Protein AF-A0A661CKQ3-F1 (afdb_monomer)

Secondary structure (DSSP, 8-state):
------HHHHHHHHHHHHHHHHHS--SHHHHHHHHHHHHHHHHHH-TT--HHHHHHHHHHHHHHHHHHHHHHHHH-----

Solvent-accessible surface area (backbone atoms only — not comparable to full-atom values): 4397 Å² total; per-residue (Å²): 131,86,86,75,90,50,39,65,60,30,42,52,51,15,51,51,27,42,52,49,21,75,77,47,85,67,71,56,39,45,44,43,15,52,20,27,36,53,38,18,50,50,32,69,78,39,74,87,61,55,71,69,58,48,54,48,49,28,52,52,41,32,52,49,41,53,51,52,52,54,53,54,59,68,74,57,72,81,83,125

Sequence (80 aa):
MEVVMDFWHWWIIAVVLVIIEILAPTFFALWMAIAAFMTGVALFLMPEMQWEYQVFLFATLSVISIVVWRHYYIKNPIAT

Foldseek 3Di:
DPPQDALVVLQVQLVVLVVVCVVPVPCLSNQLSVLSNVLSVVCVVPVVDDPVVSVVSSVVSSVVSVVVVVVVPVVDDPPD

Nearest PDB structures (foldseek):
  8z5g-assembly1_B  TM=8.718E-01  e=1.512E-03  Escherichia coli K-12
  8e9g-assembly1_J  TM=5.070E-01  e=8.281E+00  Mycolicibacterium smegmatis MC2 155
  8qby-assembly1_J  TM=4.855E-01  e=9.317E+00  Paracoccus denitrificans PD1222

Radius of gyration: 14.89 Å; Cα contacts (8 Å, |Δi|>4): 59; chains: 1; bounding box: 31×23×56 Å

Structure (mmCIF, N/CA/C/O backbone):
data_AF-A0A661CKQ3-F1
#
_entry.id   AF-A0A661CKQ3-F1
#
loop_
_atom_site.group_PDB
_atom_site.id
_atom_site.type_symbol
_atom_site.label_atom_id
_atom_site.label_alt_id
_atom_site.label_comp_id
_atom_site.label_asym_id
_atom_site.label_entity_id
_atom_site.label_seq_id
_atom_site.pdbx_PDB_ins_code
_atom_site.Cartn_x
_atom_site.Cartn_y
_atom_site.Cartn_z
_atom_site.occupancy
_atom_site.B_iso_or_equiv
_atom_site.auth_seq_id
_atom_site.auth_comp_id
_atom_site.auth_asym_id
_atom_site.auth_atom_id
_atom_site.pdbx_PDB_model_num
ATOM 1 N N . MET A 1 1 ? -1.762 -5.024 26.369 1.00 47.53 1 MET A N 1
ATOM 2 C CA . MET A 1 1 ? -2.472 -4.263 25.324 1.00 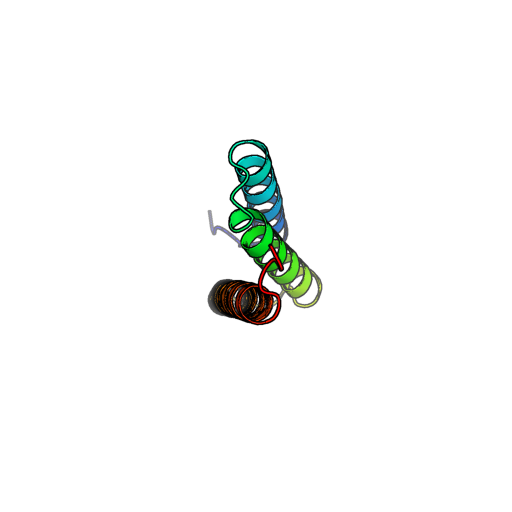47.53 1 MET A CA 1
ATOM 3 C C . MET A 1 1 ? -2.536 -5.192 24.132 1.00 47.53 1 MET A C 1
ATOM 5 O O . MET A 1 1 ? -1.484 -5.506 23.591 1.00 47.53 1 MET A O 1
ATOM 9 N N . GLU A 1 2 ? -3.704 -5.763 23.847 1.00 54.78 2 GLU A N 1
ATOM 10 C CA . GLU A 1 2 ? -3.875 -6.600 22.657 1.00 54.78 2 GLU A CA 1
ATOM 11 C C . GLU A 1 2 ? -3.737 -5.683 21.440 1.00 54.78 2 GLU A C 1
ATOM 13 O O . GLU A 1 2 ? -4.438 -4.677 21.339 1.00 54.78 2 GLU A O 1
ATOM 18 N N . VAL A 1 3 ? -2.753 -5.951 20.584 1.00 58.50 3 VAL A N 1
ATOM 19 C CA . VAL A 1 3 ? -2.556 -5.176 19.357 1.00 58.50 3 VAL A CA 1
ATOM 20 C C . VAL A 1 3 ? -3.599 -5.670 18.362 1.00 58.50 3 VAL A C 1
ATOM 22 O O . VAL A 1 3 ? -3.406 -6.696 17.714 1.00 58.50 3 VAL A O 1
ATOM 25 N N . VAL A 1 4 ? -4.736 -4.980 18.294 1.00 71.56 4 VAL A N 1
ATOM 26 C CA . VAL A 1 4 ? -5.786 -5.272 17.314 1.00 71.56 4 VAL A CA 1
ATOM 27 C C . VAL A 1 4 ? -5.364 -4.662 15.976 1.00 71.56 4 VAL A C 1
ATOM 29 O O . VAL A 1 4 ? -5.178 -3.451 15.853 1.00 71.56 4 VAL A O 1
ATOM 32 N N . MET A 1 5 ? -5.140 -5.518 14.979 1.00 69.38 5 MET A N 1
ATOM 33 C CA . MET A 1 5 ? -4.711 -5.108 13.640 1.00 69.38 5 MET A CA 1
ATOM 34 C C . MET A 1 5 ? -5.901 -4.570 12.840 1.00 69.38 5 MET A C 1
ATOM 36 O O . MET A 1 5 ? -6.571 -5.318 12.131 1.00 69.38 5 MET A O 1
ATOM 40 N N . ASP A 1 6 ? -6.135 -3.262 12.957 1.00 81.69 6 ASP A N 1
ATOM 41 C CA . ASP A 1 6 ? -7.148 -2.531 12.186 1.00 81.69 6 ASP A CA 1
ATOM 42 C C . ASP A 1 6 ? -6.678 -2.132 10.779 1.00 81.69 6 ASP A C 1
ATOM 44 O O . ASP A 1 6 ? -5.480 -2.043 10.493 1.00 81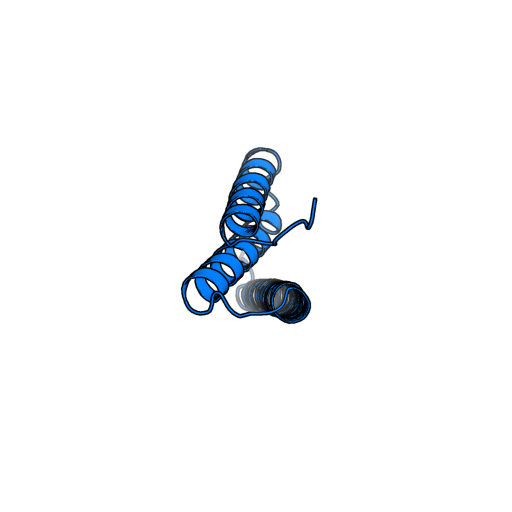.69 6 ASP A O 1
ATOM 48 N N . PHE A 1 7 ? -7.638 -1.773 9.918 1.00 83.69 7 PHE A N 1
ATOM 49 C CA . PHE A 1 7 ? -7.407 -1.381 8.519 1.00 83.69 7 PHE A CA 1
ATOM 50 C C . PHE A 1 7 ? -6.460 -0.178 8.396 1.00 83.69 7 PHE A C 1
ATOM 52 O O . PHE A 1 7 ? -5.707 -0.065 7.427 1.00 83.69 7 PHE A O 1
ATOM 59 N N . TRP A 1 8 ? -6.455 0.690 9.412 1.00 87.50 8 TRP A N 1
ATOM 60 C CA . TRP A 1 8 ? -5.569 1.844 9.519 1.00 87.50 8 TRP A CA 1
ATOM 61 C C . TRP A 1 8 ? -4.087 1.471 9.444 1.00 87.50 8 TRP A C 1
ATOM 63 O O . TRP A 1 8 ? -3.318 2.187 8.804 1.00 87.50 8 TRP A O 1
ATOM 73 N N . HIS A 1 9 ? -3.681 0.341 10.028 1.00 88.88 9 HIS A N 1
ATOM 74 C CA . HIS A 1 9 ? -2.286 -0.104 9.990 1.00 88.88 9 HIS A CA 1
ATOM 75 C C . HIS A 1 9 ? -1.842 -0.405 8.554 1.00 88.88 9 HIS A C 1
ATOM 77 O O . HIS A 1 9 ? -0.765 0.015 8.130 1.00 88.88 9 HIS A O 1
ATOM 83 N N . TRP A 1 10 ? -2.705 -1.054 7.770 1.00 89.56 10 TRP A N 1
ATOM 84 C CA . TRP A 1 10 ? -2.438 -1.364 6.365 1.00 89.56 10 TRP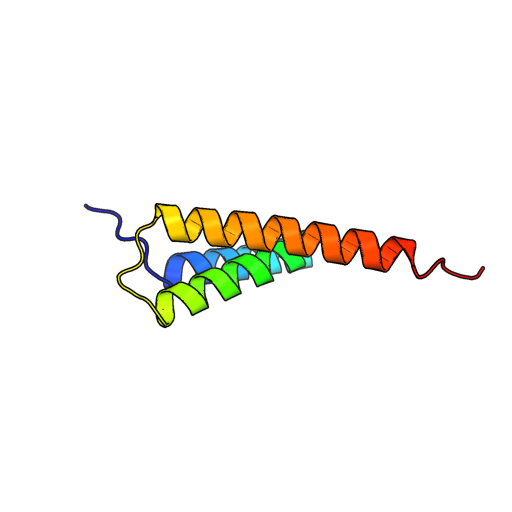 A CA 1
ATOM 85 C C . TRP A 1 10 ? -2.362 -0.118 5.487 1.00 89.56 10 TRP A C 1
ATOM 87 O O . TRP A 1 10 ? -1.509 -0.034 4.603 1.00 89.56 10 TRP A O 1
ATOM 97 N N . TRP A 1 11 ? -3.206 0.879 5.744 1.00 91.31 11 TRP A N 1
ATOM 98 C CA . TRP A 1 11 ? -3.152 2.146 5.015 1.00 91.31 11 TRP A CA 1
ATOM 99 C C . TRP A 1 11 ? -1.903 2.959 5.346 1.00 91.31 11 TRP A C 1
ATOM 101 O O . TRP A 1 11 ? -1.301 3.527 4.438 1.00 91.31 11 TRP A O 1
ATOM 111 N N . ILE A 1 12 ? -1.455 2.961 6.605 1.00 93.06 12 ILE A N 1
ATOM 112 C CA . ILE A 1 12 ? -0.177 3.582 6.981 1.00 93.06 12 ILE A CA 1
ATOM 113 C C . ILE A 1 12 ? 0.976 2.899 6.238 1.00 93.06 12 ILE A C 1
ATOM 115 O O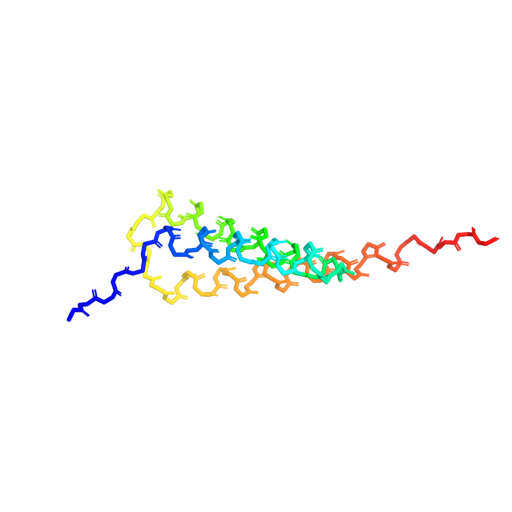 . ILE A 1 12 ? 1.808 3.589 5.653 1.00 93.06 12 ILE A O 1
ATOM 119 N N . ILE A 1 13 ? 1.000 1.562 6.192 1.00 91.69 13 ILE A N 1
ATOM 120 C CA . ILE A 1 13 ? 2.011 0.808 5.433 1.00 91.69 13 ILE A CA 1
ATOM 121 C C . ILE A 1 13 ? 1.977 1.194 3.949 1.00 91.69 13 ILE A C 1
ATOM 123 O O . ILE A 1 13 ? 3.028 1.454 3.367 1.00 91.69 13 ILE A O 1
ATOM 127 N N . ALA A 1 14 ? 0.789 1.289 3.343 1.00 91.94 14 ALA A N 1
ATOM 128 C CA . ALA A 1 14 ? 0.644 1.711 1.951 1.00 91.94 14 ALA A CA 1
ATOM 129 C C . ALA A 1 14 ? 1.235 3.110 1.712 1.00 91.94 14 ALA A C 1
ATOM 131 O O . ALA A 1 14 ? 2.021 3.298 0.787 1.00 91.94 14 ALA A O 1
ATOM 132 N N . VAL A 1 15 ? 0.919 4.078 2.575 1.00 93.69 15 VAL A N 1
ATOM 133 C CA . VAL A 1 15 ? 1.447 5.449 2.484 1.00 93.69 15 VAL A CA 1
ATOM 134 C C . VAL A 1 15 ? 2.966 5.473 2.651 1.00 93.69 15 VAL A C 1
ATOM 136 O O . VAL A 1 15 ? 3.656 6.124 1.870 1.00 93.69 15 VAL A O 1
ATOM 139 N N . VAL A 1 16 ? 3.510 4.736 3.622 1.00 93.94 16 VAL A N 1
ATOM 140 C CA . VAL A 1 16 ? 4.962 4.635 3.839 1.00 93.94 16 VAL A CA 1
ATOM 141 C C . VAL A 1 16 ? 5.661 4.044 2.616 1.00 93.94 16 VAL A C 1
ATOM 143 O O . VAL A 1 16 ? 6.692 4.565 2.200 1.00 93.94 16 VAL A O 1
ATOM 146 N N . LEU A 1 17 ? 5.091 3.009 1.997 1.00 91.31 17 LEU A N 1
ATOM 147 C CA . LEU A 1 17 ? 5.632 2.420 0.770 1.00 91.31 17 LEU A CA 1
ATOM 148 C C . LEU A 1 17 ? 5.612 3.408 -0.407 1.00 91.31 17 LEU A C 1
ATOM 150 O O . LEU A 1 17 ? 6.583 3.469 -1.157 1.00 91.31 17 LEU A O 1
ATOM 154 N N . VAL A 1 18 ? 4.569 4.237 -0.534 1.00 91.19 18 VAL A N 1
ATOM 155 C CA . VAL A 1 18 ? 4.533 5.328 -1.528 1.00 91.19 18 VAL A CA 1
ATOM 156 C C . VAL A 1 18 ? 5.610 6.376 -1.244 1.00 91.19 18 VAL A C 1
ATOM 158 O O . VAL A 1 18 ? 6.276 6.831 -2.169 1.00 91.19 18 VAL A O 1
ATOM 161 N N . ILE A 1 19 ? 5.822 6.752 0.019 1.00 93.44 19 ILE A N 1
ATOM 162 C CA . ILE A 1 19 ? 6.886 7.696 0.392 1.00 93.44 19 ILE A CA 1
ATOM 163 C C . ILE A 1 19 ? 8.260 7.121 0.030 1.00 93.44 19 ILE A C 1
ATOM 165 O O . ILE A 1 19 ? 9.080 7.828 -0.551 1.00 93.44 19 ILE A O 1
ATOM 169 N N . ILE A 1 20 ? 8.503 5.840 0.326 1.00 91.00 20 ILE A N 1
ATOM 170 C CA . ILE A 1 20 ? 9.747 5.149 -0.043 1.00 91.00 20 ILE A CA 1
ATOM 171 C C . ILE A 1 20 ? 9.954 5.186 -1.557 1.00 91.00 20 ILE A C 1
ATOM 173 O O . ILE A 1 20 ? 11.059 5.482 -1.999 1.00 91.00 20 ILE A O 1
ATOM 177 N N . GLU A 1 21 ? 8.908 4.950 -2.346 1.00 89.44 21 GLU A N 1
ATOM 178 C CA . GLU A 1 21 ? 8.982 5.039 -3.805 1.00 89.44 21 GLU A CA 1
ATOM 179 C C . GLU A 1 21 ? 9.354 6.449 -4.292 1.00 89.44 21 GLU A C 1
ATOM 181 O O . GLU A 1 21 ? 10.173 6.595 -5.193 1.00 89.44 21 GLU A O 1
ATOM 186 N N . ILE A 1 22 ? 8.783 7.499 -3.694 1.00 90.69 22 ILE A N 1
ATOM 187 C CA . ILE A 1 22 ? 9.098 8.889 -4.068 1.00 90.69 22 ILE A CA 1
ATOM 188 C C . ILE A 1 22 ? 10.581 9.200 -3.809 1.00 90.69 22 ILE A C 1
ATOM 190 O O . ILE A 1 22 ? 11.201 9.935 -4.577 1.00 90.69 22 ILE A O 1
ATOM 194 N N . LEU A 1 23 ? 11.156 8.639 -2.742 1.00 91.75 23 LEU A N 1
ATOM 195 C CA . LEU A 1 23 ? 12.574 8.795 -2.408 1.00 91.75 23 LEU A CA 1
ATOM 196 C C . LEU A 1 23 ? 13.483 7.902 -3.266 1.00 91.75 23 LEU A C 1
ATOM 198 O O . LEU A 1 23 ? 14.604 8.292 -3.590 1.00 91.75 23 LEU A O 1
ATOM 202 N N . ALA A 1 24 ? 13.009 6.709 -3.619 1.00 85.88 24 ALA A N 1
ATOM 203 C CA . ALA A 1 24 ? 13.721 5.701 -4.388 1.00 85.88 24 ALA A CA 1
ATOM 204 C C . ALA A 1 24 ? 12.811 5.167 -5.512 1.00 85.88 24 ALA A C 1
ATOM 206 O O . ALA A 1 24 ? 12.110 4.169 -5.301 1.00 85.88 24 ALA A O 1
ATOM 207 N N . PRO A 1 25 ? 12.831 5.797 -6.705 1.00 76.75 25 PRO A N 1
ATOM 208 C CA . PRO A 1 25 ? 11.958 5.431 -7.815 1.00 76.75 25 PRO A CA 1
ATOM 209 C C . PRO A 1 25 ? 12.398 4.077 -8.381 1.00 76.75 25 PRO A C 1
ATOM 211 O O . PRO A 1 25 ? 13.27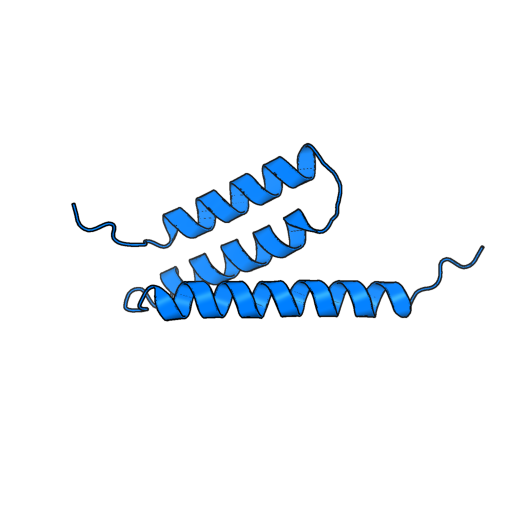3 3.981 -9.241 1.00 76.75 25 PRO A O 1
ATOM 214 N N . THR A 1 26 ? 11.822 3.012 -7.840 1.00 77.50 26 THR A N 1
ATOM 215 C CA . THR A 1 26 ? 12.148 1.609 -8.125 1.00 77.50 26 THR A CA 1
ATOM 216 C C . THR A 1 26 ? 10.979 0.876 -8.783 1.00 77.50 26 THR A C 1
ATOM 218 O O . THR A 1 26 ? 11.131 -0.279 -9.178 1.00 77.50 26 THR A O 1
ATOM 221 N N . PHE A 1 27 ? 9.818 1.531 -8.906 1.00 78.12 27 PHE A N 1
ATOM 222 C CA . PHE A 1 27 ? 8.476 1.046 -9.257 1.00 78.12 27 PHE A CA 1
ATOM 223 C C . PHE A 1 27 ? 7.943 -0.092 -8.371 1.00 78.12 27 PHE A C 1
ATOM 225 O O . PHE A 1 27 ? 6.737 -0.317 -8.292 1.00 78.12 27 PHE A O 1
ATOM 232 N N . PHE A 1 28 ? 8.826 -0.818 -7.693 1.00 80.19 28 PHE A N 1
ATOM 233 C CA . PHE A 1 28 ? 8.542 -1.972 -6.860 1.00 80.19 28 PHE A CA 1
ATOM 234 C C . PHE A 1 28 ? 7.756 -1.616 -5.594 1.00 80.19 28 PHE A C 1
ATOM 236 O O . PHE A 1 28 ? 6.805 -2.322 -5.247 1.00 80.19 28 PHE A O 1
ATOM 243 N N . ALA A 1 29 ? 8.116 -0.526 -4.910 1.00 84.31 29 ALA A N 1
ATOM 244 C CA . ALA A 1 29 ? 7.452 -0.138 -3.670 1.00 84.31 29 ALA A CA 1
ATOM 245 C C . ALA A 1 29 ? 6.018 0.344 -3.936 1.00 84.31 29 ALA A C 1
ATOM 247 O O . ALA A 1 29 ? 5.124 0.046 -3.145 1.00 84.31 29 ALA A O 1
ATOM 248 N N . LEU A 1 30 ? 5.764 0.965 -5.093 1.00 86.25 30 LEU A N 1
ATOM 249 C CA . LEU A 1 30 ? 4.414 1.302 -5.570 1.00 86.25 30 LEU A CA 1
ATOM 250 C C . LEU A 1 30 ? 3.497 0.076 -5.688 1.00 86.25 30 LEU A C 1
ATOM 252 O O . LEU A 1 30 ? 2.364 0.098 -5.208 1.00 86.25 30 LEU A O 1
ATOM 256 N N . TRP A 1 31 ? 3.981 -1.017 -6.280 1.00 87.00 31 TRP A N 1
ATOM 257 C CA . TRP A 1 31 ? 3.207 -2.258 -6.402 1.00 87.00 31 TRP A CA 1
ATOM 258 C C . TRP A 1 31 ? 2.875 -2.877 -5.039 1.00 87.00 31 TRP A C 1
ATOM 260 O O . TRP A 1 31 ? 1.758 -3.357 -4.830 1.00 87.00 31 TRP A O 1
ATOM 270 N N . MET A 1 32 ? 3.815 -2.821 -4.091 1.00 87.25 32 MET A N 1
ATOM 271 C CA . MET A 1 32 ? 3.567 -3.270 -2.718 1.00 87.25 32 MET A CA 1
ATOM 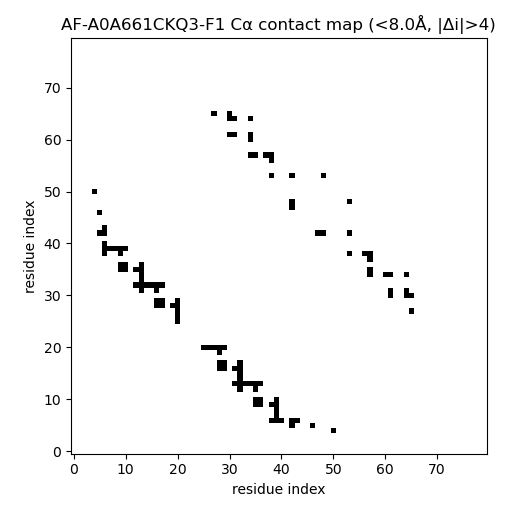272 C C . MET A 1 32 ? 2.615 -2.333 -1.963 1.00 87.25 32 MET A C 1
ATOM 274 O O . MET A 1 32 ? 1.779 -2.804 -1.194 1.00 87.25 32 MET A O 1
ATOM 278 N N . ALA A 1 33 ? 2.680 -1.021 -2.207 1.00 90.12 33 ALA A N 1
ATOM 279 C CA . ALA A 1 33 ? 1.759 -0.052 -1.618 1.00 90.12 33 ALA A CA 1
ATOM 280 C C . ALA A 1 33 ? 0.311 -0.319 -2.042 1.00 90.12 33 ALA A C 1
ATOM 282 O O . ALA A 1 33 ? -0.593 -0.311 -1.207 1.00 90.12 33 ALA A O 1
ATOM 283 N N . ILE A 1 34 ? 0.094 -0.619 -3.326 1.00 89.44 34 ILE A N 1
ATOM 284 C CA . ILE A 1 34 ? -1.226 -0.984 -3.855 1.00 89.44 34 ILE A CA 1
ATOM 285 C C . ILE A 1 34 ? -1.729 -2.273 -3.193 1.00 89.44 34 ILE A C 1
ATOM 287 O O . ILE A 1 34 ? -2.884 -2.331 -2.773 1.00 89.44 34 ILE A O 1
ATOM 291 N N . ALA A 1 35 ? -0.872 -3.286 -3.030 1.00 90.44 35 ALA A N 1
ATOM 292 C CA . ALA A 1 35 ? -1.237 -4.520 -2.332 1.00 90.44 35 ALA A CA 1
ATOM 293 C C . ALA A 1 35 ? -1.623 -4.270 -0.859 1.00 90.44 35 ALA A C 1
ATOM 295 O O . ALA A 1 35 ? -2.627 -4.811 -0.384 1.00 90.4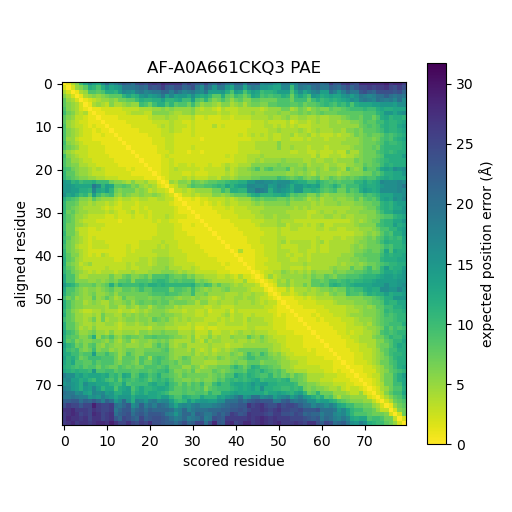4 35 ALA A O 1
ATOM 296 N N . ALA A 1 36 ? -0.879 -3.418 -0.145 1.00 90.12 36 ALA A N 1
ATOM 297 C CA . ALA A 1 36 ? -1.191 -3.025 1.233 1.00 90.12 36 ALA A CA 1
ATOM 298 C C . ALA A 1 36 ? -2.524 -2.266 1.316 1.00 90.12 36 ALA A C 1
ATOM 300 O O . ALA A 1 36 ? -3.362 -2.571 2.165 1.00 90.12 36 ALA A O 1
ATOM 301 N N . PHE A 1 37 ? -2.766 -1.334 0.392 1.00 91.44 37 PHE A N 1
ATOM 302 C CA . PHE A 1 37 ? -4.019 -0.588 0.322 1.00 91.44 37 PHE A CA 1
ATOM 303 C C . PHE A 1 37 ? -5.217 -1.510 0.074 1.00 91.44 37 PHE A C 1
ATOM 305 O O . 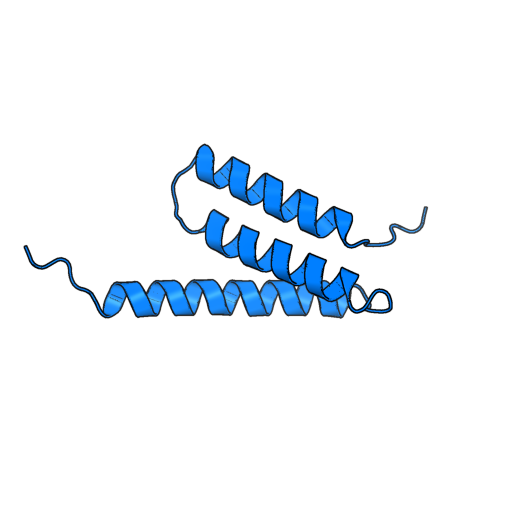PHE A 1 37 ? -6.200 -1.451 0.812 1.00 91.44 37 PHE A O 1
ATOM 312 N N . MET A 1 38 ? -5.110 -2.419 -0.900 1.00 90.25 38 MET A N 1
ATOM 313 C CA . MET A 1 38 ? -6.136 -3.424 -1.201 1.00 90.25 38 MET A CA 1
ATOM 314 C C . MET A 1 38 ? -6.423 -4.337 -0.003 1.00 90.25 38 MET A C 1
ATOM 316 O O . MET A 1 38 ? -7.580 -4.652 0.262 1.00 90.25 38 MET A O 1
ATOM 320 N N . THR A 1 39 ? -5.392 -4.717 0.755 1.00 88.88 39 THR A N 1
ATOM 321 C CA . THR A 1 39 ? -5.548 -5.507 1.989 1.00 88.88 39 THR A CA 1
ATOM 322 C C . THR A 1 39 ? -6.303 -4.718 3.063 1.00 88.88 39 THR A C 1
ATOM 324 O O . THR A 1 39 ? -7.216 -5.252 3.691 1.00 88.88 39 THR A O 1
ATOM 327 N N . GLY A 1 40 ? -6.005 -3.423 3.224 1.00 88.06 40 GLY A N 1
ATOM 328 C CA . GLY A 1 40 ? -6.753 -2.538 4.122 1.00 88.06 40 GLY A CA 1
ATOM 329 C C . GLY A 1 40 ? -8.214 -2.349 3.699 1.00 88.06 40 GLY A C 1
ATOM 330 O O . GLY A 1 40 ? -9.101 -2.362 4.546 1.00 88.06 40 GLY A O 1
ATOM 331 N N . VAL A 1 41 ? -8.491 -2.246 2.393 1.00 90.12 41 VAL A N 1
ATOM 332 C CA . VAL A 1 41 ? -9.867 -2.206 1.858 1.00 90.12 41 VAL A CA 1
ATOM 333 C C . VAL A 1 41 ? -10.602 -3.523 2.124 1.00 90.12 41 VAL A C 1
ATOM 335 O O . VAL A 1 41 ? -11.764 -3.499 2.520 1.00 90.12 41 VAL A O 1
ATOM 338 N N . ALA A 1 42 ? -9.936 -4.669 1.961 1.00 88.19 42 ALA A N 1
ATOM 339 C CA . ALA A 1 42 ? -10.520 -5.968 2.286 1.00 88.19 42 ALA A CA 1
ATOM 340 C C . ALA A 1 42 ? -10.892 -6.062 3.774 1.00 88.19 42 ALA A C 1
ATOM 342 O O . ALA A 1 42 ? -11.991 -6.508 4.094 1.00 88.19 42 ALA A O 1
ATOM 343 N N . LEU A 1 43 ? -10.033 -5.563 4.671 1.00 87.31 43 LEU A N 1
ATOM 344 C CA . LEU A 1 43 ? -10.343 -5.494 6.100 1.00 87.31 43 LEU A CA 1
ATOM 345 C C . LEU A 1 43 ? -11.493 -4.533 6.415 1.00 87.31 43 LEU A C 1
ATOM 347 O O . LEU A 1 43 ? -12.315 -4.805 7.280 1.00 87.31 43 LEU A O 1
ATOM 351 N N . PHE A 1 44 ? -11.566 -3.409 5.704 1.00 85.69 44 PHE A N 1
ATOM 352 C CA . PHE A 1 44 ? -12.662 -2.457 5.857 1.00 85.69 44 PHE A CA 1
ATOM 353 C C . PHE A 1 44 ? -14.015 -3.076 5.466 1.00 85.69 44 PHE A C 1
ATOM 355 O O . PHE A 1 44 ? -15.028 -2.798 6.103 1.00 85.69 44 PHE A O 1
ATOM 362 N N . LEU A 1 45 ? -14.035 -3.942 4.446 1.00 86.69 45 LEU A N 1
ATOM 363 C CA . LEU A 1 45 ? -15.229 -4.690 4.036 1.00 86.69 45 LEU A CA 1
ATOM 364 C C . LEU A 1 45 ? -15.531 -5.883 4.957 1.00 86.69 45 LEU A C 1
ATOM 366 O O . LEU A 1 45 ? -16.696 -6.233 5.138 1.00 86.69 45 LEU A O 1
ATOM 370 N N . MET A 1 46 ? -14.498 -6.516 5.517 1.00 84.50 46 MET A N 1
ATOM 371 C CA . MET A 1 46 ? -14.591 -7.691 6.388 1.00 84.50 46 MET A CA 1
ATOM 372 C C . MET A 1 46 ? -13.774 -7.481 7.677 1.00 84.50 46 MET A C 1
ATOM 374 O O . MET A 1 46 ? -12.653 -7.983 7.785 1.00 84.50 46 MET A O 1
ATOM 378 N N . PRO A 1 47 ? -14.325 -6.767 8.676 1.00 80.50 47 PRO A N 1
ATOM 379 C CA . PRO A 1 47 ? -13.601 -6.433 9.907 1.00 80.50 47 PRO A CA 1
ATOM 380 C C . PRO A 1 47 ? -13.351 -7.638 10.831 1.00 80.50 47 PRO A C 1
ATOM 382 O O . PRO A 1 47 ? -12.428 -7.611 11.634 1.00 80.50 47 PRO A O 1
ATOM 385 N N . GLU A 1 48 ? -14.114 -8.725 10.679 1.00 82.25 48 GLU A N 1
ATOM 386 C CA . GLU A 1 48 ? -13.939 -9.995 11.414 1.00 82.25 48 GLU A CA 1
ATOM 387 C C . GLU A 1 48 ? -12.732 -10.824 10.911 1.00 82.25 48 GLU A C 1
ATOM 389 O O . GLU A 1 48 ? -12.485 -11.943 11.367 1.00 82.25 48 GLU A O 1
ATOM 394 N N . MET A 1 49 ? -11.983 -10.320 9.922 1.00 80.00 49 MET A N 1
ATOM 395 C CA . MET A 1 49 ? -10.897 -11.061 9.288 1.00 80.00 49 MET A CA 1
ATOM 396 C C . MET A 1 49 ? -9.659 -11.143 10.195 1.00 80.00 49 MET A C 1
ATOM 398 O O . MET A 1 49 ? -8.989 -10.143 10.467 1.00 80.00 49 MET A O 1
ATOM 402 N N . GLN A 1 50 ? -9.328 -12.370 10.615 1.00 85.00 50 GLN A N 1
ATOM 403 C CA . GLN A 1 50 ? -8.148 -12.670 11.434 1.00 85.00 50 GLN A CA 1
ATOM 404 C C . GLN A 1 50 ? -6.850 -12.211 10.743 1.00 85.00 50 GLN A C 1
ATOM 406 O O . GLN A 1 50 ? -6.751 -12.193 9.511 1.00 85.00 50 GLN A O 1
ATOM 411 N N . TRP A 1 51 ? -5.838 -11.858 11.537 1.00 82.81 51 TRP A N 1
ATOM 412 C CA . TRP A 1 51 ? -4.587 -11.262 11.060 1.00 82.81 51 TRP A CA 1
ATOM 413 C C . TRP A 1 51 ? -3.801 -12.177 10.102 1.00 82.81 51 TRP A C 1
ATOM 415 O O . TRP A 1 51 ? -3.142 -11.679 9.186 1.00 82.81 51 TRP A O 1
ATOM 425 N N . GLU A 1 52 ? -3.918 -13.502 10.235 1.00 88.56 52 GLU A N 1
ATOM 426 C CA . GLU A 1 52 ? -3.288 -14.483 9.345 1.00 88.56 52 GLU A CA 1
ATOM 427 C C . GLU A 1 52 ? -3.778 -14.320 7.901 1.00 88.56 52 GLU A C 1
ATOM 429 O O . GLU A 1 52 ? -2.981 -14.329 6.960 1.00 88.56 52 GLU A O 1
ATOM 434 N N . TYR A 1 53 ? -5.086 -14.107 7.717 1.00 86.12 53 TYR A N 1
ATOM 435 C CA . TYR A 1 53 ? -5.679 -13.899 6.396 1.00 86.12 53 TYR A CA 1
ATOM 436 C C . TYR A 1 53 ? -5.276 -12.553 5.794 1.00 86.12 53 TYR A C 1
ATOM 438 O O . TYR A 1 53 ? -5.088 -12.468 4.581 1.00 86.12 53 TYR A O 1
ATOM 446 N N . GLN A 1 54 ? -5.085 -11.520 6.620 1.00 84.50 54 GLN A N 1
ATOM 447 C CA . GLN A 1 54 ? -4.608 -10.208 6.168 1.00 84.50 54 GLN A CA 1
ATOM 448 C C . GLN A 1 54 ? -3.209 -10.319 5.557 1.00 84.50 54 GLN A C 1
ATOM 450 O O . GLN A 1 54 ? -2.976 -9.885 4.429 1.00 84.50 54 GLN A O 1
ATOM 455 N N . VAL A 1 55 ? -2.286 -10.961 6.278 1.00 85.75 55 VAL A N 1
ATOM 456 C CA . VAL A 1 55 ? -0.904 -11.150 5.817 1.00 85.75 55 VAL A CA 1
ATOM 457 C C . VAL A 1 55 ? -0.860 -12.068 4.594 1.00 85.75 55 VAL A C 1
ATOM 459 O O . VAL A 1 55 ? -0.112 -11.797 3.654 1.00 85.75 55 VAL A O 1
ATOM 462 N N . PHE A 1 56 ? -1.692 -13.112 4.555 1.00 89.50 56 PHE A N 1
ATOM 463 C CA . PHE A 1 56 ? -1.788 -14.008 3.401 1.00 89.50 56 PHE A CA 1
ATOM 464 C C . PHE A 1 56 ? -2.302 -13.296 2.139 1.00 89.50 56 PHE A C 1
ATOM 466 O O . PHE A 1 56 ? -1.735 -13.472 1.055 1.00 89.50 56 PHE A O 1
ATOM 473 N N . LEU A 1 57 ? -3.335 -12.455 2.268 1.00 87.62 57 LEU A N 1
ATOM 474 C CA . LEU A 1 57 ? -3.845 -11.619 1.177 1.00 87.62 57 LEU A CA 1
ATOM 475 C C . LEU A 1 57 ? -2.782 -10.646 0.679 1.00 87.62 57 LEU A C 1
ATOM 477 O O . LEU A 1 57 ? -2.534 -10.580 -0.525 1.00 87.62 57 LEU A O 1
ATOM 481 N N . PHE A 1 58 ? -2.109 -9.948 1.592 1.00 88.19 58 PHE A N 1
ATOM 482 C CA . PHE A 1 58 ? -1.039 -9.019 1.246 1.00 88.19 58 PHE A CA 1
ATOM 483 C C . PHE A 1 58 ? 0.113 -9.709 0.505 1.00 88.19 58 PHE A C 1
ATOM 485 O O . PHE A 1 58 ? 0.574 -9.211 -0.526 1.00 88.19 58 PHE A O 1
ATOM 492 N N . ALA A 1 59 ? 0.557 -10.870 0.993 1.00 88.12 59 ALA A N 1
ATOM 493 C CA . ALA A 1 59 ? 1.617 -11.649 0.363 1.00 88.12 59 ALA A CA 1
ATOM 494 C C . ALA A 1 59 ? 1.203 -12.114 -1.040 1.00 88.12 59 ALA A C 1
ATOM 496 O O . ALA A 1 59 ? 1.957 -11.945 -1.998 1.00 88.12 59 ALA A O 1
ATOM 497 N N . THR A 1 60 ? -0.021 -12.628 -1.181 1.00 89.50 60 THR A N 1
ATOM 498 C CA . THR A 1 60 ? -0.556 -13.095 -2.467 1.00 89.50 60 THR A CA 1
ATOM 499 C C . THR A 1 60 ? -0.666 -11.947 -3.472 1.00 89.50 60 THR A C 1
ATOM 501 O O . THR A 1 60 ? -0.180 -12.065 -4.597 1.00 89.50 60 THR A O 1
ATOM 504 N N . LEU A 1 61 ? -1.233 -10.807 -3.064 1.00 85.88 61 LEU A N 1
ATOM 505 C CA . LEU A 1 61 ? -1.352 -9.613 -3.906 1.00 85.88 61 LEU A CA 1
ATOM 506 C C . LEU A 1 61 ? 0.016 -9.044 -4.295 1.00 85.88 61 LEU A C 1
ATOM 508 O O . LEU A 1 61 ? 0.207 -8.653 -5.443 1.00 85.88 61 LEU A O 1
ATOM 512 N N . SER A 1 62 ? 0.987 -9.047 -3.381 1.00 84.19 62 SER A N 1
ATOM 513 C CA . SER A 1 62 ? 2.354 -8.595 -3.666 1.00 84.19 62 SER A CA 1
ATOM 514 C C . SER A 1 62 ? 3.037 -9.482 -4.708 1.00 84.19 62 SER A C 1
ATOM 516 O O . SER A 1 62 ? 3.623 -8.974 -5.664 1.00 84.19 62 SER A O 1
ATOM 518 N N . VAL A 1 63 ? 2.910 -10.808 -4.582 1.00 86.19 63 VAL A N 1
ATOM 519 C CA . VAL A 1 63 ? 3.448 -11.757 -5.569 1.00 86.19 63 VAL A CA 1
ATOM 520 C C . VAL A 1 63 ? 2.783 -11.560 -6.930 1.00 86.19 63 VAL A C 1
ATOM 522 O O . VAL A 1 63 ? 3.486 -11.475 -7.938 1.00 86.19 63 VAL A O 1
ATOM 525 N N . ILE A 1 64 ? 1.453 -11.429 -6.976 1.00 86.50 64 ILE A N 1
ATOM 526 C CA . ILE A 1 64 ? 0.716 -11.183 -8.225 1.00 86.50 64 ILE A CA 1
ATOM 527 C C . ILE A 1 64 ? 1.194 -9.889 -8.884 1.00 86.50 64 ILE A C 1
ATOM 529 O O . ILE A 1 64 ? 1.488 -9.899 -10.077 1.00 86.50 64 ILE A O 1
ATOM 533 N N . SER A 1 65 ? 1.343 -8.803 -8.126 1.00 81.88 65 SER A N 1
ATOM 534 C CA . SER A 1 65 ? 1.824 -7.526 -8.659 1.00 81.88 65 SER A CA 1
ATOM 535 C C . SER A 1 65 ? 3.218 -7.640 -9.286 1.00 81.88 65 SER A C 1
ATOM 537 O O . SER A 1 65 ? 3.440 -7.138 -10.387 1.00 81.88 65 SER A O 1
ATOM 539 N N . ILE A 1 66 ? 4.143 -8.367 -8.648 1.00 80.88 66 ILE A N 1
ATOM 540 C CA . ILE A 1 66 ? 5.490 -8.611 -9.194 1.00 80.88 66 ILE A CA 1
ATOM 541 C C . ILE A 1 66 ? 5.419 -9.439 -10.482 1.00 80.88 66 ILE A C 1
ATOM 543 O O . ILE A 1 66 ? 6.119 -9.142 -11.452 1.00 80.88 66 ILE A O 1
ATOM 547 N N . VAL A 1 67 ? 4.577 -10.475 -10.514 1.00 82.31 67 VAL A N 1
ATOM 548 C CA . VAL A 1 67 ? 4.402 -11.333 -11.696 1.00 82.31 67 VAL A CA 1
ATOM 549 C C . VAL A 1 67 ? 3.788 -10.548 -12.855 1.00 82.31 67 VAL A C 1
ATOM 551 O O . VAL A 1 67 ? 4.283 -10.649 -13.978 1.00 82.31 67 VAL A O 1
ATOM 554 N N . VAL A 1 68 ? 2.764 -9.731 -12.594 1.00 80.44 68 VAL A N 1
ATOM 555 C CA . VAL A 1 68 ? 2.119 -8.863 -13.592 1.00 80.44 68 VAL A CA 1
ATOM 556 C C . VAL A 1 68 ? 3.120 -7.858 -14.153 1.00 80.44 68 VAL A C 1
ATOM 558 O O . VAL A 1 68 ? 3.238 -7.743 -15.374 1.00 80.44 68 VAL A O 1
ATOM 561 N N . TRP A 1 69 ? 3.893 -7.193 -13.289 1.00 74.69 69 TRP A N 1
ATOM 562 C CA . TRP A 1 69 ? 4.947 -6.271 -13.712 1.00 74.69 69 TRP A CA 1
ATOM 563 C C . TRP A 1 69 ? 5.990 -6.961 -14.594 1.00 74.69 69 TRP A C 1
ATOM 565 O O . TRP A 1 69 ? 6.279 -6.505 -15.702 1.00 74.69 69 TRP A O 1
ATOM 575 N N . ARG A 1 70 ? 6.519 -8.103 -14.141 1.00 76.38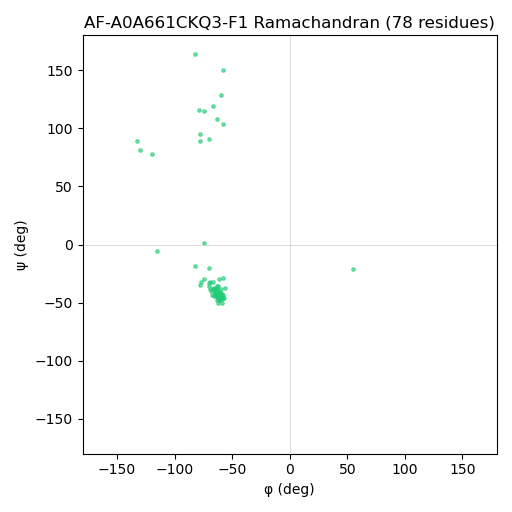 70 ARG A N 1
ATOM 576 C CA . ARG A 1 70 ? 7.534 -8.864 -14.880 1.00 76.38 70 ARG A CA 1
ATOM 577 C C . ARG A 1 70 ? 7.015 -9.331 -16.239 1.00 76.38 70 ARG A C 1
ATOM 579 O O . ARG A 1 70 ? 7.744 -9.260 -17.223 1.00 76.38 70 ARG A O 1
ATOM 586 N N . HIS A 1 71 ? 5.763 -9.778 -16.313 1.00 74.19 71 HIS A N 1
ATOM 587 C CA . HIS A 1 71 ? 5.141 -10.207 -17.567 1.00 74.19 71 HIS A CA 1
ATOM 588 C C . HIS A 1 71 ? 4.914 -9.044 -18.537 1.00 74.19 71 HIS A C 1
ATOM 590 O O . HIS A 1 71 ? 5.152 -9.189 -19.736 1.00 74.19 71 HIS A O 1
ATOM 596 N N . TYR A 1 72 ? 4.498 -7.881 -18.028 1.00 71.69 72 TYR A N 1
ATOM 597 C CA . TYR A 1 72 ? 4.328 -6.671 -18.835 1.00 71.69 72 TYR A CA 1
ATOM 598 C C . TYR A 1 72 ? 5.658 -6.192 -19.431 1.00 71.69 72 TYR A C 1
ATOM 600 O O . TYR A 1 72 ? 5.715 -5.854 -20.614 1.00 71.69 72 TYR A O 1
ATOM 608 N N . TYR A 1 73 ? 6.738 -6.230 -18.643 1.00 66.44 73 TYR A N 1
ATOM 609 C CA . TYR A 1 73 ? 8.066 -5.790 -19.080 1.00 66.44 73 TYR A CA 1
ATOM 610 C C . TYR A 1 73 ? 8.663 -6.687 -20.176 1.00 66.44 73 TYR A C 1
ATOM 612 O O . TYR A 1 73 ? 9.359 -6.208 -21.063 1.00 66.44 73 TYR A O 1
ATOM 620 N N . ILE A 1 74 ? 8.363 -7.990 -20.160 1.00 65.94 74 ILE A N 1
ATOM 621 C CA . ILE A 1 74 ? 8.862 -8.939 -21.171 1.00 65.94 74 ILE A CA 1
ATOM 622 C C . ILE A 1 74 ? 8.127 -8.782 -22.514 1.00 65.94 74 ILE A C 1
ATOM 624 O O . ILE A 1 74 ? 8.706 -9.045 -23.566 1.00 65.94 74 ILE A O 1
ATOM 628 N N . LYS A 1 75 ? 6.858 -8.355 -22.505 1.00 64.50 75 LYS A N 1
ATOM 629 C CA . LYS A 1 75 ? 6.035 -8.266 -23.723 1.00 64.50 75 LYS A CA 1
ATOM 630 C C . LYS A 1 75 ? 6.252 -7.007 -24.563 1.00 64.50 75 LYS A C 1
ATOM 632 O O . LYS A 1 75 ? 5.893 -7.031 -25.735 1.00 64.50 75 LYS A O 1
ATOM 637 N N . ASN A 1 76 ? 6.831 -5.947 -24.003 1.00 64.25 76 ASN A N 1
ATOM 638 C CA . ASN A 1 76 ? 7.075 -4.690 -24.714 1.00 64.25 76 ASN A CA 1
ATOM 639 C C . ASN A 1 76 ? 8.579 -4.381 -24.750 1.00 64.25 76 ASN A C 1
ATOM 641 O O . ASN A 1 76 ? 9.045 -3.556 -23.961 1.00 64.25 76 ASN A O 1
ATOM 645 N N . PRO A 1 77 ? 9.364 -5.035 -25.627 1.00 62.09 77 PRO A N 1
ATOM 646 C CA . PRO A 1 77 ? 10.735 -4.611 -25.861 1.00 62.09 77 PRO A CA 1
ATOM 647 C C . PRO A 1 77 ? 10.714 -3.171 -26.381 1.00 62.09 77 PRO A C 1
ATOM 649 O O . PRO A 1 77 ? 9.987 -2.847 -27.320 1.00 62.09 77 PRO A O 1
ATOM 652 N N . ILE A 1 78 ? 11.498 -2.307 -25.740 1.00 65.06 78 ILE A N 1
ATOM 653 C CA . ILE A 1 78 ? 11.776 -0.951 -26.210 1.00 65.06 78 ILE A CA 1
ATOM 654 C C . ILE A 1 78 ? 12.386 -1.104 -27.608 1.00 65.06 78 ILE A C 1
ATOM 656 O O . ILE A 1 78 ? 13.528 -1.548 -27.738 1.00 65.06 78 ILE A O 1
ATOM 660 N N . ALA A 1 79 ? 11.603 -0.833 -28.653 1.00 66.56 79 ALA A N 1
ATOM 661 C CA . ALA A 1 79 ? 12.121 -0.782 -30.011 1.00 66.56 79 ALA A CA 1
ATOM 662 C C . ALA A 1 79 ? 13.127 0.373 -30.053 1.00 66.56 79 ALA A C 1
ATOM 664 O O . ALA A 1 79 ? 12.743 1.532 -29.895 1.00 66.56 79 ALA A O 1
ATOM 665 N N . THR A 1 80 ? 14.410 0.020 -30.133 1.00 59.97 80 THR A N 1
ATOM 666 C CA . THR A 1 80 ? 15.506 0.969 -30.366 1.00 59.97 80 THR A CA 1
ATOM 667 C C . THR A 1 80 ? 15.555 1.316 -31.845 1.00 59.97 80 THR A C 1
ATOM 669 O O . THR A 1 80 ? 15.293 0.397 -32.657 1.00 59.97 80 THR A O 1
#

pLDDT: mean 82.38, std 10.1, range [47.53, 93.94]

Mean predicted aligned error: 7.26 Å